Protein AF-A0A1W9VNE9-F1 (afdb_monomer_lite)

Sequence (168 aa):
MKTNIFNFFIYNGLPNNAELKERSQTIVLNSISFISVILLVTFSTIDIFEEKYILSIFTGFTAITITASIIIVGLTKKLIIGKAFVSYIAFVLFSALVYIADESKSTYFWIYMFPLVSIFFLGLIHGAILTLLFGIIITIIIYLLPPYNGIPVLKSIRTNSCRLNSKT

Radius of gyration: 19.74 Å; chains: 1; bounding box: 36×32×79 Å

Foldseek 3Di:
DPDDVVNCQQCALADPPDDPVRSVLSNVLSVVLVVLLVVLCVVLVVCVVVVVNVLSVLSVVLSVQSVVLSVVSNVPSDLQSSLVSNLVSLLVNLLVCLLQPQDPVSNVVSLVVSLVSLCSSNNDPRSVVSNVVSVVSSCCSVPPDQRPVRHCPVVVVVVVVVVVVVVD

Structure (mmCIF, N/CA/C/O backbone):
data_AF-A0A1W9VNE9-F1
#
_entry.id   AF-A0A1W9VNE9-F1
#
loop_
_atom_site.group_PDB
_atom_site.id
_atom_site.type_symbol
_atom_site.label_atom_id
_atom_site.label_alt_id
_atom_site.label_comp_id
_atom_site.label_asym_id
_atom_site.label_entity_id
_atom_site.label_seq_id
_atom_site.pdbx_PDB_ins_code
_atom_site.Cartn_x
_atom_site.Cartn_y
_atom_site.Cartn_z
_atom_site.occupancy
_atom_site.B_iso_or_equiv
_atom_site.auth_seq_id
_atom_site.auth_comp_id
_atom_site.auth_asym_id
_atom_site.auth_atom_id
_atom_site.pdbx_PDB_model_num
ATOM 1 N N . MET A 1 1 ? -2.725 -16.724 31.543 1.00 49.84 1 MET A N 1
ATOM 2 C CA . MET A 1 1 ? -3.623 -16.704 30.366 1.00 49.84 1 MET A CA 1
ATOM 3 C C . MET A 1 1 ? -2.734 -16.581 29.130 1.00 49.84 1 MET A C 1
ATOM 5 O O . MET A 1 1 ? -2.074 -15.561 28.994 1.00 49.84 1 MET A O 1
ATOM 9 N N . LYS A 1 2 ? -2.572 -17.639 28.319 1.00 50.16 2 LYS A N 1
ATOM 10 C CA . LYS A 1 2 ? -1.733 -17.587 27.105 1.00 50.16 2 LYS A CA 1
ATOM 11 C C . LYS A 1 2 ? -2.458 -16.731 26.069 1.00 50.16 2 LYS A C 1
ATOM 13 O O . LYS A 1 2 ? -3.376 -17.207 25.407 1.00 50.16 2 LYS A O 1
ATOM 18 N N . THR A 1 3 ? -2.089 -15.462 25.960 1.00 57.16 3 THR A N 1
ATOM 19 C CA . THR A 1 3 ? -2.564 -14.614 24.870 1.00 57.16 3 THR A CA 1
ATOM 20 C C . THR A 1 3 ? -1.951 -15.157 23.585 1.00 57.16 3 THR A C 1
ATOM 22 O O . THR A 1 3 ? -0.746 -15.043 23.378 1.00 57.16 3 THR A O 1
ATOM 25 N N . ASN A 1 4 ? -2.758 -15.814 22.750 1.00 78.38 4 ASN A N 1
ATOM 26 C CA . ASN A 1 4 ? -2.325 -16.210 21.413 1.00 78.38 4 ASN A CA 1
ATOM 27 C C . ASN A 1 4 ? -1.813 -14.962 20.689 1.00 78.38 4 ASN A C 1
ATOM 29 O O . ASN A 1 4 ? -2.529 -13.962 20.618 1.00 78.38 4 ASN A O 1
ATOM 33 N N . ILE A 1 5 ? -0.597 -15.026 20.144 1.00 74.38 5 ILE A N 1
ATOM 34 C CA . ILE A 1 5 ? 0.040 -13.924 19.401 1.00 74.38 5 ILE A CA 1
ATOM 35 C C . ILE A 1 5 ? -0.910 -13.385 18.320 1.00 74.38 5 ILE A C 1
ATOM 37 O O . ILE A 1 5 ? -1.036 -12.181 18.135 1.00 74.38 5 ILE A O 1
ATOM 41 N N . PHE A 1 6 ? -1.680 -14.273 17.690 1.00 73.50 6 PHE A N 1
ATOM 42 C CA . PHE A 1 6 ? -2.694 -13.920 16.700 1.00 73.50 6 PHE A CA 1
ATOM 43 C C . PHE A 1 6 ? -3.795 -12.995 17.249 1.00 73.50 6 PHE A C 1
ATOM 45 O O . PHE A 1 6 ? -4.161 -12.010 16.613 1.00 73.50 6 PHE A O 1
ATOM 52 N N . ASN A 1 7 ? -4.277 -13.255 18.469 1.00 75.94 7 ASN A N 1
ATOM 53 C CA . ASN A 1 7 ? -5.263 -12.394 19.126 1.00 75.94 7 ASN A CA 1
ATOM 54 C C . ASN A 1 7 ? -4.653 -11.040 19.491 1.00 75.94 7 ASN A C 1
ATOM 56 O O . ASN A 1 7 ? -5.328 -10.020 19.381 1.00 75.94 7 ASN A O 1
ATOM 60 N N . PHE A 1 8 ? -3.380 -11.019 19.889 1.00 77.19 8 PHE A N 1
ATOM 61 C CA . PHE A 1 8 ? -2.685 -9.764 20.149 1.00 77.19 8 PHE A CA 1
ATOM 62 C C . PHE A 1 8 ? -2.634 -8.888 18.892 1.00 77.19 8 PHE A C 1
ATOM 64 O O . PHE A 1 8 ? -2.975 -7.716 18.978 1.00 77.19 8 PHE A O 1
ATOM 71 N N . PHE A 1 9 ? -2.311 -9.457 17.726 1.00 77.19 9 PHE A N 1
ATOM 72 C CA . PHE A 1 9 ? -2.290 -8.709 16.464 1.00 77.19 9 PHE A CA 1
ATOM 73 C C . PHE A 1 9 ? -3.679 -8.251 16.006 1.00 77.19 9 PHE A C 1
ATOM 75 O O . PHE A 1 9 ? -3.837 -7.096 15.618 1.00 77.19 9 PHE A O 1
ATOM 82 N N . ILE A 1 10 ? -4.695 -9.116 16.076 1.00 80.25 10 ILE A N 1
ATOM 83 C CA . ILE A 1 10 ? -6.049 -8.784 15.605 1.00 80.25 10 ILE A CA 1
ATOM 84 C C . ILE A 1 10 ? -6.681 -7.670 16.440 1.00 80.25 10 ILE A C 1
ATOM 86 O O . ILE A 1 10 ? -7.250 -6.727 15.888 1.00 80.25 10 ILE A O 1
ATOM 90 N N . TYR A 1 11 ? -6.577 -7.761 17.765 1.00 81.56 11 TYR A N 1
ATOM 91 C CA . TYR A 1 11 ? -7.205 -6.809 18.681 1.00 81.56 11 TYR A CA 1
ATOM 92 C C . TYR A 1 11 ? -6.271 -5.655 19.074 1.00 81.56 11 TYR A C 1
ATOM 94 O O . TYR A 1 11 ? -6.596 -4.885 19.979 1.00 81.56 11 TYR A O 1
ATOM 102 N N . ASN A 1 12 ? -5.121 -5.512 18.408 1.00 80.69 12 ASN A N 1
ATOM 103 C CA . ASN A 1 12 ? -4.179 -4.447 18.719 1.00 80.69 12 ASN A CA 1
ATOM 104 C C . ASN A 1 12 ? -4.798 -3.067 18.452 1.00 80.69 12 ASN A C 1
ATOM 106 O O . ASN A 1 12 ? -5.426 -2.849 17.415 1.00 80.69 12 ASN A O 1
ATOM 110 N N . GLY A 1 13 ? -4.606 -2.129 19.379 1.00 77.12 13 GLY A N 1
ATOM 111 C CA . GLY A 1 13 ? -5.114 -0.760 19.257 1.00 77.12 13 GLY A CA 1
ATOM 112 C C . GLY A 1 13 ? -6.612 -0.589 19.539 1.00 77.12 13 GLY A C 1
ATOM 113 O O . GLY A 1 13 ? -7.117 0.522 19.381 1.00 77.12 13 GLY A O 1
ATOM 114 N N . LEU A 1 14 ? -7.326 -1.634 19.983 1.00 83.31 14 LEU A N 1
ATOM 115 C CA . LEU A 1 14 ? -8.722 -1.503 20.411 1.00 83.31 14 LEU A CA 1
ATOM 116 C C . LEU A 1 14 ? -8.818 -0.747 21.754 1.00 83.31 14 LEU A C 1
ATOM 118 O O . LEU A 1 14 ? -8.166 -1.146 22.727 1.00 83.31 14 LEU A O 1
ATOM 122 N N . PRO A 1 15 ? -9.636 0.315 21.865 1.00 76.31 15 PRO A N 1
ATOM 123 C CA . PRO A 1 15 ? -9.961 0.896 23.162 1.00 76.31 15 PRO A CA 1
ATOM 124 C C . PRO A 1 15 ? -10.885 -0.036 23.967 1.00 76.31 15 PRO A C 1
ATOM 126 O O . PRO A 1 15 ? -11.684 -0.781 23.404 1.00 76.31 15 PRO A O 1
ATOM 129 N N . ASN A 1 16 ? -10.799 0.014 25.302 1.00 74.88 16 ASN A N 1
ATOM 130 C CA . ASN A 1 16 ? -11.565 -0.882 26.187 1.00 74.88 16 ASN A CA 1
ATOM 131 C C . ASN A 1 16 ? -13.090 -0.693 26.067 1.00 74.88 16 ASN A C 1
ATOM 133 O O . ASN A 1 16 ? -13.841 -1.615 26.368 1.00 74.88 16 ASN A O 1
ATOM 137 N N . ASN A 1 17 ? -13.529 0.474 25.584 1.00 80.00 17 ASN A N 1
ATOM 138 C CA . ASN A 1 17 ? -14.935 0.856 25.450 1.00 80.00 17 ASN A CA 1
ATOM 139 C C . ASN A 1 17 ? -15.340 1.029 23.972 1.00 80.00 17 ASN A C 1
ATOM 141 O O . ASN A 1 17 ? -16.227 1.822 23.674 1.00 80.00 17 ASN A O 1
ATOM 145 N N . ALA A 1 18 ? -14.648 0.357 23.042 1.00 78.38 18 ALA A N 1
ATOM 146 C CA . ALA A 1 18 ? -14.887 0.526 21.610 1.00 78.38 18 ALA A CA 1
ATOM 147 C C . ALA A 1 18 ? -16.300 0.079 21.210 1.00 78.38 18 ALA A C 1
ATOM 149 O O . ALA A 1 18 ? -16.743 -1.016 21.573 1.00 78.38 18 ALA A O 1
ATOM 150 N N . GLU A 1 19 ? -16.969 0.881 20.385 1.00 85.81 19 GLU A N 1
ATOM 151 C CA . GLU A 1 19 ? -18.230 0.482 19.763 1.00 85.81 19 GLU A CA 1
ATOM 152 C C . GLU A 1 19 ? -18.024 -0.706 18.804 1.00 85.81 19 GLU A C 1
ATOM 154 O O . GLU A 1 19 ? -16.945 -0.907 18.237 1.00 85.81 19 GLU A O 1
ATOM 159 N N . LEU A 1 20 ? -19.087 -1.482 18.552 1.00 84.81 20 LEU A N 1
ATOM 160 C CA . LEU A 1 20 ? -19.076 -2.624 17.619 1.00 84.81 20 LEU A CA 1
ATOM 161 C C . LEU A 1 20 ? -18.499 -2.261 16.241 1.00 84.81 20 LEU A C 1
ATOM 163 O O . LEU A 1 20 ? -17.728 -3.031 15.662 1.00 84.81 20 LEU A O 1
ATOM 167 N N . LYS A 1 21 ? -18.835 -1.068 15.738 1.00 82.50 21 LYS A N 1
ATOM 168 C CA . LYS A 1 21 ? -18.349 -0.555 14.453 1.00 82.50 21 LYS A CA 1
ATOM 169 C C . LYS A 1 21 ? -16.836 -0.338 14.461 1.00 82.50 21 LYS A C 1
ATOM 171 O O . LYS A 1 21 ? -16.155 -0.782 13.538 1.00 82.50 21 LYS A O 1
ATOM 176 N N . GLU A 1 22 ? -16.304 0.305 15.497 1.00 80.38 22 GLU A N 1
ATOM 177 C CA . GLU A 1 22 ? -14.862 0.527 15.641 1.00 80.38 22 GLU A CA 1
ATOM 178 C C . GLU A 1 22 ? -14.120 -0.797 15.784 1.00 80.38 22 GLU A C 1
ATOM 180 O O . GLU A 1 22 ? -13.101 -1.012 15.129 1.00 80.38 22 GLU A O 1
ATOM 185 N N . ARG A 1 23 ? -14.680 -1.729 16.560 1.00 84.00 23 ARG A N 1
ATOM 186 C CA . ARG A 1 23 ? -14.104 -3.060 16.748 1.00 84.00 23 ARG A CA 1
ATOM 187 C C . ARG A 1 23 ? -13.982 -3.822 15.432 1.00 84.00 23 ARG A C 1
ATOM 189 O O . ARG A 1 23 ? -12.912 -4.353 15.137 1.00 84.00 23 ARG A O 1
ATOM 196 N N . SER A 1 24 ? -15.041 -3.831 14.623 1.00 85.12 24 SER A N 1
ATOM 197 C CA . SER A 1 24 ? -15.016 -4.452 13.295 1.00 85.12 24 SER A CA 1
ATOM 198 C C . SER A 1 24 ? -13.984 -3.792 12.380 1.00 85.12 24 SER A C 1
ATOM 200 O O . SER A 1 24 ? -13.262 -4.490 11.674 1.00 85.12 24 SER A O 1
ATOM 202 N N . GLN A 1 25 ? -13.891 -2.461 12.388 1.00 83.50 25 GLN A N 1
ATOM 203 C CA . GLN A 1 25 ? -12.943 -1.740 11.538 1.00 83.50 25 GLN A CA 1
ATOM 204 C C . GLN A 1 25 ? -11.488 -2.001 11.934 1.00 83.50 25 GLN A C 1
ATOM 206 O O . GLN A 1 25 ? -10.649 -2.153 11.049 1.00 83.50 25 GLN A O 1
ATOM 211 N N . THR A 1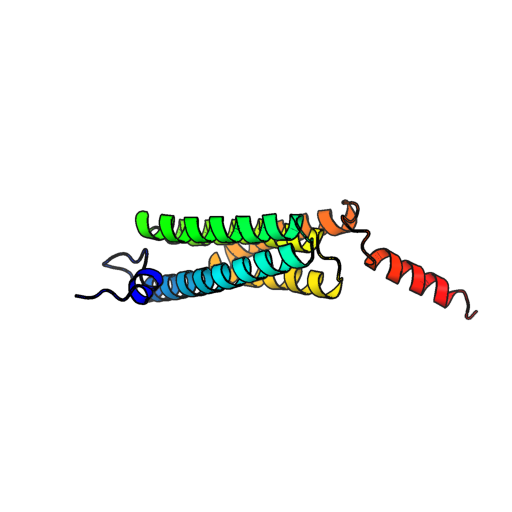 26 ? -11.186 -2.088 13.230 1.00 85.12 26 THR A N 1
ATOM 212 C CA . THR A 1 26 ? -9.837 -2.411 13.715 1.00 85.12 26 THR A CA 1
ATOM 213 C C . THR A 1 26 ? -9.421 -3.816 13.322 1.00 85.12 26 THR A C 1
ATOM 215 O O . THR A 1 26 ? -8.319 -3.998 12.814 1.00 85.12 26 THR A O 1
ATOM 218 N N . ILE A 1 27 ? -10.310 -4.799 13.503 1.00 87.25 27 ILE A N 1
ATOM 219 C CA . ILE A 1 27 ? -10.044 -6.189 13.118 1.00 87.25 27 ILE A CA 1
ATOM 220 C C . ILE A 1 27 ? -9.713 -6.253 11.627 1.00 87.25 27 ILE A C 1
ATOM 222 O O . ILE A 1 27 ? -8.681 -6.799 11.252 1.00 87.25 27 ILE A O 1
ATOM 226 N N . VAL A 1 28 ? -10.544 -5.636 10.784 1.00 86.94 28 VAL A N 1
ATOM 227 C CA . VAL A 1 28 ? -10.339 -5.657 9.332 1.00 86.94 28 VAL A CA 1
ATOM 228 C C . VAL A 1 28 ? -9.057 -4.923 8.930 1.00 86.94 28 VAL A C 1
ATOM 230 O O . VAL A 1 28 ? -8.285 -5.451 8.133 1.00 86.94 28 VAL A O 1
ATOM 233 N N . LEU A 1 29 ? -8.782 -3.751 9.512 1.00 86.06 29 LEU A N 1
ATOM 234 C CA . LEU A 1 29 ? -7.545 -3.003 9.266 1.00 86.06 29 LEU A CA 1
ATOM 235 C C . LEU A 1 29 ? -6.307 -3.826 9.640 1.00 86.06 29 LEU A C 1
ATOM 237 O O . LEU A 1 29 ? -5.386 -3.931 8.832 1.00 86.06 29 LEU A O 1
ATOM 241 N N . ASN A 1 30 ? -6.292 -4.427 10.829 1.00 88.69 30 ASN A N 1
ATOM 242 C CA . ASN A 1 30 ? -5.169 -5.230 11.306 1.00 88.69 30 ASN A CA 1
ATOM 243 C C . ASN A 1 30 ? -4.986 -6.495 10.460 1.00 88.69 30 ASN A C 1
ATOM 245 O O . ASN A 1 30 ? -3.859 -6.809 10.081 1.00 88.69 30 ASN A O 1
ATOM 249 N N . SER A 1 31 ? -6.072 -7.187 10.100 1.00 89.31 31 SER A N 1
ATOM 250 C CA . SER A 1 31 ? -6.014 -8.370 9.235 1.00 89.31 31 SER A CA 1
ATOM 251 C C . SER A 1 31 ? -5.479 -8.040 7.843 1.00 89.31 31 SER A C 1
ATOM 253 O O . SER A 1 31 ? -4.560 -8.711 7.376 1.00 89.31 31 SER A O 1
ATOM 255 N N . ILE A 1 32 ? -5.998 -6.991 7.196 1.00 89.75 32 ILE A N 1
ATOM 256 C CA . ILE A 1 32 ? -5.523 -6.579 5.869 1.00 89.75 32 ILE A CA 1
ATOM 257 C C . ILE A 1 32 ? -4.067 -6.130 5.944 1.00 89.75 32 ILE A C 1
ATOM 259 O O . ILE A 1 32 ? -3.272 -6.523 5.095 1.00 89.75 32 ILE A O 1
ATOM 263 N N . SER A 1 33 ? -3.694 -5.352 6.961 1.00 89.38 33 SER A N 1
ATOM 264 C CA . SER A 1 33 ? -2.315 -4.880 7.125 1.00 89.38 33 SER A CA 1
ATOM 265 C C . SER A 1 33 ? -1.348 -6.044 7.337 1.00 89.38 33 SER A C 1
ATOM 267 O O . SER A 1 33 ? -0.289 -6.076 6.721 1.00 89.38 33 SER A O 1
ATOM 269 N N . PHE A 1 34 ? -1.728 -7.038 8.141 1.00 90.06 34 PHE A N 1
ATOM 270 C CA . PHE A 1 34 ? -0.918 -8.232 8.375 1.00 90.06 34 PHE A CA 1
ATOM 271 C C . PHE A 1 34 ? -0.729 -9.067 7.101 1.00 90.06 34 PHE A C 1
ATOM 273 O O . PHE A 1 34 ? 0.399 -9.409 6.751 1.00 90.06 34 PHE A O 1
ATOM 280 N N . ILE A 1 35 ? -1.816 -9.331 6.366 1.00 91.69 35 ILE A N 1
ATOM 281 C CA . ILE A 1 35 ? -1.757 -10.031 5.072 1.00 91.69 35 ILE A CA 1
ATOM 282 C C . ILE A 1 35 ? -0.892 -9.243 4.082 1.00 91.69 35 ILE A C 1
ATOM 284 O O . ILE A 1 35 ? -0.064 -9.825 3.385 1.00 91.69 35 ILE A O 1
ATOM 288 N N . SER A 1 36 ? -1.038 -7.916 4.059 1.00 90.12 36 SER A N 1
ATOM 289 C CA . SER A 1 36 ? -0.272 -7.035 3.174 1.00 90.12 36 SER A CA 1
ATOM 290 C C . SER A 1 36 ? 1.219 -7.080 3.489 1.00 90.12 36 SER A C 1
ATOM 292 O O . SER A 1 36 ? 2.019 -7.167 2.567 1.00 90.12 36 SER A O 1
ATOM 294 N N . VAL A 1 37 ? 1.612 -7.071 4.768 1.00 93.25 37 VAL A N 1
ATOM 295 C CA . VAL A 1 37 ? 3.023 -7.199 5.171 1.00 93.25 37 VAL A CA 1
ATOM 296 C C . VAL A 1 37 ? 3.603 -8.529 4.699 1.00 93.25 37 VAL A C 1
ATOM 298 O O . VAL A 1 37 ? 4.679 -8.528 4.110 1.00 93.25 37 VAL A O 1
ATOM 301 N N . ILE A 1 38 ? 2.890 -9.644 4.890 1.00 94.50 38 ILE A N 1
ATOM 302 C CA . ILE A 1 38 ? 3.351 -10.958 4.417 1.00 94.50 38 ILE A CA 1
ATOM 303 C C . ILE A 1 38 ? 3.555 -10.935 2.899 1.00 94.50 38 ILE A C 1
ATOM 305 O O . ILE A 1 38 ? 4.635 -11.281 2.426 1.00 94.50 38 ILE A O 1
ATOM 309 N N . LEU A 1 39 ? 2.553 -10.468 2.146 1.00 93.62 39 LEU A N 1
ATOM 310 C CA . LEU A 1 39 ? 2.628 -10.389 0.685 1.00 93.62 39 LEU A CA 1
ATOM 311 C C . LEU A 1 39 ? 3.768 -9.484 0.209 1.00 93.62 39 LEU A C 1
ATOM 313 O O . LEU A 1 39 ? 4.513 -9.870 -0.684 1.00 93.62 39 LEU A O 1
ATOM 317 N N . LEU A 1 40 ? 3.938 -8.306 0.813 1.00 93.75 40 LEU A N 1
ATOM 318 C CA . LEU A 1 40 ? 4.989 -7.360 0.437 1.00 93.75 40 LEU A CA 1
ATOM 319 C C . LEU A 1 40 ? 6.389 -7.893 0.740 1.00 93.75 40 LEU A C 1
ATOM 321 O O . LEU A 1 40 ? 7.296 -7.678 -0.057 1.00 93.75 40 LEU A O 1
ATOM 325 N N . VAL A 1 41 ? 6.575 -8.609 1.853 1.00 95.25 41 VAL A N 1
ATOM 326 C CA . VAL A 1 41 ? 7.852 -9.272 2.162 1.00 95.25 41 VAL A CA 1
ATOM 327 C C . VAL A 1 41 ? 8.141 -10.378 1.147 1.00 95.25 41 VAL A C 1
ATOM 329 O O . VAL A 1 41 ? 9.273 -10.496 0.675 1.00 95.25 41 VAL A O 1
ATOM 332 N N . THR A 1 42 ? 7.127 -11.162 0.770 1.00 94.62 42 THR A N 1
ATOM 333 C CA . THR A 1 42 ? 7.262 -12.181 -0.277 1.00 94.62 42 THR A CA 1
ATOM 334 C C . THR A 1 42 ? 7.616 -11.551 -1.623 1.00 94.62 42 THR A C 1
ATOM 336 O O . THR A 1 42 ? 8.591 -11.979 -2.233 1.00 94.62 42 THR A O 1
ATOM 339 N N . PHE A 1 43 ? 6.900 -10.510 -2.058 1.00 91.88 43 PHE A N 1
ATOM 340 C CA . PHE A 1 43 ? 7.205 -9.802 -3.305 1.00 91.88 43 PHE A CA 1
ATOM 341 C C . PHE A 1 43 ? 8.587 -9.163 -3.278 1.00 91.88 43 PHE A C 1
ATOM 343 O O . PHE A 1 43 ? 9.356 -9.396 -4.197 1.00 91.88 43 PHE A O 1
ATOM 350 N N . SER A 1 44 ? 8.964 -8.489 -2.190 1.00 93.94 44 SER A N 1
ATOM 351 C CA . SER A 1 44 ? 10.315 -7.942 -2.042 1.00 93.94 44 SER A CA 1
ATOM 352 C C . SER A 1 44 ? 11.386 -9.024 -2.164 1.00 93.94 44 SER A C 1
ATOM 354 O O . SER A 1 44 ? 12.442 -8.773 -2.728 1.00 93.94 44 SER A O 1
ATOM 356 N N . THR A 1 45 ? 11.141 -10.218 -1.626 1.00 95.06 45 THR A N 1
ATOM 357 C CA . THR A 1 45 ? 12.093 -11.331 -1.713 1.00 95.06 45 THR A CA 1
ATOM 358 C C . THR A 1 45 ? 12.191 -11.856 -3.145 1.00 95.06 45 THR A C 1
ATOM 360 O O . THR A 1 45 ? 13.294 -12.062 -3.640 1.00 95.06 45 THR A O 1
ATOM 363 N N . ILE A 1 46 ? 11.055 -12.031 -3.828 1.00 93.50 46 ILE A N 1
ATOM 364 C CA . ILE A 1 46 ? 11.006 -12.433 -5.243 1.00 93.50 46 ILE A CA 1
ATOM 365 C C . ILE A 1 46 ? 11.719 -11.395 -6.121 1.00 93.50 46 ILE A C 1
ATOM 367 O O . ILE A 1 46 ? 12.560 -11.764 -6.933 1.00 93.50 46 ILE A O 1
ATOM 371 N N . ASP A 1 47 ? 11.462 -10.105 -5.900 1.00 90.44 47 ASP A N 1
ATOM 372 C CA . ASP A 1 47 ? 12.069 -9.000 -6.647 1.00 90.44 47 ASP A CA 1
ATOM 373 C C . ASP A 1 47 ? 13.602 -8.982 -6.516 1.00 90.44 47 ASP A C 1
ATOM 375 O O . ASP A 1 47 ? 14.291 -8.635 -7.474 1.00 90.44 47 ASP A O 1
ATOM 379 N N . ILE A 1 48 ? 14.153 -9.381 -5.361 1.00 93.44 48 ILE A N 1
ATOM 380 C CA . ILE A 1 48 ? 15.607 -9.538 -5.176 1.00 93.44 48 ILE A CA 1
ATOM 381 C C . ILE A 1 48 ? 16.148 -10.656 -6.073 1.00 93.44 48 ILE A C 1
ATOM 383 O O . ILE A 1 48 ? 17.186 -10.473 -6.705 1.00 93.44 48 ILE A O 1
ATOM 387 N N . PHE A 1 49 ? 15.453 -11.795 -6.149 1.00 95.06 49 PHE A N 1
ATOM 388 C CA . PHE A 1 49 ? 15.861 -12.917 -7.002 1.00 95.06 49 PHE A CA 1
ATOM 389 C C . PHE A 1 49 ? 15.718 -12.619 -8.499 1.00 95.06 49 PHE A C 1
ATOM 391 O O . PHE A 1 49 ? 16.459 -13.181 -9.299 1.00 95.06 49 PHE A O 1
ATOM 398 N N . GLU A 1 50 ? 14.802 -11.728 -8.875 1.00 91.12 50 GLU A N 1
ATOM 399 C CA . GLU A 1 50 ? 14.633 -11.245 -10.252 1.00 91.12 50 GLU A CA 1
ATOM 400 C C . GLU A 1 50 ? 15.515 -10.025 -10.583 1.00 91.12 50 GLU A C 1
ATOM 402 O O . GLU A 1 50 ? 15.332 -9.403 -11.628 1.00 91.12 50 GLU A O 1
ATOM 407 N N . GLU A 1 51 ? 16.447 -9.652 -9.697 1.00 90.44 51 GLU A N 1
ATOM 408 C CA . GLU A 1 51 ? 17.348 -8.495 -9.844 1.00 90.44 51 GLU A CA 1
ATOM 409 C C . GLU A 1 51 ? 16.621 -7.136 -9.985 1.00 90.44 51 GLU A C 1
ATOM 411 O O . GLU A 1 51 ? 17.197 -6.121 -10.388 1.00 90.44 51 GLU A O 1
ATOM 416 N N . LYS A 1 52 ? 15.348 -7.062 -9.579 1.00 86.94 52 LYS A N 1
ATOM 417 C CA . LYS A 1 52 ? 14.515 -5.848 -9.565 1.00 86.94 52 LYS A CA 1
ATOM 418 C C . LYS A 1 52 ? 14.713 -5.065 -8.266 1.00 86.94 52 LYS A C 1
ATOM 420 O O . LYS A 1 52 ? 13.764 -4.764 -7.539 1.00 86.94 52 LYS A O 1
ATOM 425 N N . TYR A 1 53 ? 15.957 -4.688 -7.974 1.00 89.00 53 TYR A N 1
ATOM 426 C CA . TYR A 1 53 ? 16.348 -4.117 -6.676 1.00 89.00 53 TYR A CA 1
ATOM 427 C C . TYR A 1 53 ? 15.553 -2.871 -6.268 1.00 89.00 53 TYR A C 1
ATOM 429 O O . TYR A 1 53 ? 15.189 -2.724 -5.105 1.00 89.00 53 TYR A O 1
ATOM 437 N N . ILE A 1 54 ? 15.236 -1.981 -7.213 1.00 88.31 54 ILE A N 1
ATOM 438 C CA . ILE A 1 54 ? 14.459 -0.771 -6.907 1.00 88.31 54 ILE A CA 1
ATOM 439 C C . ILE A 1 54 ? 13.048 -1.130 -6.446 1.00 88.31 54 ILE A C 1
ATOM 441 O O . ILE A 1 54 ? 12.573 -0.588 -5.449 1.00 88.31 54 ILE A O 1
ATOM 445 N N . LEU A 1 55 ? 12.397 -2.066 -7.140 1.00 88.25 55 LEU A N 1
ATOM 446 C CA . LEU A 1 55 ? 11.062 -2.527 -6.777 1.00 88.25 55 LEU A CA 1
ATOM 447 C C . LEU A 1 55 ? 11.082 -3.183 -5.393 1.00 88.25 55 LEU A C 1
ATOM 449 O O . LEU A 1 55 ? 10.259 -2.826 -4.552 1.00 88.25 55 LEU A O 1
ATOM 453 N N . SER A 1 56 ? 12.093 -4.019 -5.124 1.00 91.12 56 SER A N 1
ATOM 454 C CA . SER A 1 56 ? 12.307 -4.615 -3.803 1.00 91.12 56 SER A CA 1
ATOM 455 C C . SER A 1 56 ? 12.468 -3.566 -2.701 1.00 91.12 56 SER A C 1
ATOM 457 O O . SER A 1 56 ? 11.927 -3.743 -1.611 1.00 91.12 56 SER A O 1
ATOM 459 N N . ILE A 1 57 ? 13.203 -2.478 -2.946 1.00 91.06 57 ILE A N 1
ATOM 460 C CA . ILE A 1 57 ? 13.379 -1.421 -1.942 1.00 91.06 57 ILE A CA 1
ATOM 461 C C . ILE A 1 57 ? 12.029 -0.774 -1.624 1.00 91.06 57 ILE A C 1
ATOM 463 O O . ILE A 1 57 ? 11.708 -0.590 -0.450 1.00 91.06 57 ILE A O 1
ATOM 467 N N . PHE A 1 58 ? 11.211 -0.468 -2.636 1.00 90.94 58 PHE A N 1
ATOM 468 C CA . PHE A 1 58 ? 9.886 0.119 -2.417 1.00 90.94 58 PHE A CA 1
ATOM 469 C C . PHE A 1 58 ? 8.931 -0.839 -1.697 1.00 90.94 58 PHE A C 1
ATOM 471 O O . PHE A 1 58 ? 8.258 -0.426 -0.745 1.00 90.94 58 PHE A O 1
ATOM 478 N N . THR A 1 59 ? 8.867 -2.106 -2.109 1.00 92.31 59 THR A N 1
ATOM 479 C CA . THR A 1 59 ? 7.987 -3.106 -1.486 1.00 92.31 59 THR A CA 1
ATOM 480 C C . THR A 1 59 ? 8.430 -3.417 -0.056 1.00 92.31 59 THR A C 1
ATOM 482 O O . THR A 1 59 ? 7.605 -3.370 0.863 1.00 92.31 59 THR A O 1
ATOM 485 N N . GLY A 1 60 ? 9.731 -3.614 0.169 1.00 92.94 60 GLY A N 1
ATOM 486 C CA . GLY A 1 60 ? 10.319 -3.846 1.487 1.00 92.94 60 GLY A CA 1
ATOM 487 C C . GLY A 1 60 ? 10.155 -2.655 2.436 1.00 92.94 60 GLY A C 1
ATOM 488 O O . GLY A 1 60 ? 9.687 -2.820 3.566 1.00 92.94 60 GLY A O 1
ATOM 489 N N . PHE A 1 61 ? 10.448 -1.434 1.976 1.00 93.38 61 PHE A N 1
ATOM 490 C CA . PHE A 1 61 ? 10.233 -0.218 2.768 1.00 93.38 61 PHE A CA 1
ATOM 491 C C . PHE A 1 61 ? 8.757 -0.046 3.147 1.00 93.38 61 PHE A C 1
ATOM 493 O O . PHE A 1 61 ? 8.432 0.281 4.293 1.00 93.38 61 PHE A O 1
ATOM 500 N N . THR A 1 62 ? 7.844 -0.332 2.217 1.00 93.31 62 THR A N 1
ATOM 501 C CA . THR A 1 62 ? 6.403 -0.280 2.485 1.00 93.31 62 THR A CA 1
ATOM 502 C C . THR A 1 62 ? 5.994 -1.311 3.538 1.00 93.31 62 THR A C 1
ATOM 504 O O . THR A 1 62 ? 5.260 -0.965 4.465 1.00 93.31 62 THR A O 1
ATOM 507 N N . ALA A 1 63 ? 6.517 -2.540 3.478 1.00 94.19 63 ALA A N 1
ATOM 508 C CA . ALA A 1 63 ? 6.257 -3.566 4.490 1.00 94.19 63 ALA A CA 1
ATOM 509 C C . ALA A 1 63 ? 6.717 -3.132 5.894 1.00 94.19 63 ALA A C 1
ATOM 511 O O . ALA A 1 63 ? 5.966 -3.265 6.867 1.00 94.19 63 ALA A O 1
ATOM 512 N N . ILE A 1 64 ? 7.920 -2.556 6.001 1.00 93.31 64 ILE A N 1
ATOM 513 C CA . ILE A 1 64 ? 8.454 -2.015 7.262 1.00 93.31 64 ILE A CA 1
ATOM 514 C C . ILE A 1 64 ? 7.546 -0.901 7.785 1.00 93.31 64 ILE A C 1
ATOM 516 O O . ILE A 1 64 ? 7.182 -0.886 8.962 1.00 93.31 64 ILE A O 1
ATOM 520 N N . THR A 1 65 ? 7.128 0.007 6.907 1.00 92.31 65 THR A N 1
ATOM 521 C CA . THR A 1 65 ? 6.324 1.169 7.294 1.00 92.31 65 THR A CA 1
ATOM 522 C C . THR A 1 65 ? 4.911 0.762 7.730 1.00 92.31 65 THR A C 1
ATOM 524 O O . THR A 1 65 ? 4.414 1.250 8.747 1.00 92.31 65 THR A O 1
ATOM 527 N N . ILE A 1 66 ? 4.277 -0.198 7.046 1.00 91.50 66 ILE A N 1
ATOM 528 C CA . ILE A 1 66 ? 2.995 -0.775 7.486 1.00 91.50 66 ILE A CA 1
ATOM 529 C C . ILE A 1 66 ? 3.165 -1.478 8.837 1.00 91.50 66 ILE A C 1
ATOM 531 O O . ILE A 1 66 ? 2.340 -1.282 9.729 1.00 91.50 66 ILE A O 1
ATOM 535 N N . THR A 1 67 ? 4.251 -2.224 9.041 1.00 91.69 67 THR A N 1
ATOM 536 C CA . THR A 1 67 ? 4.536 -2.870 10.334 1.00 91.69 67 THR A CA 1
ATOM 537 C C . THR A 1 67 ? 4.669 -1.838 11.456 1.00 91.69 67 THR A C 1
ATOM 539 O O . THR A 1 67 ? 4.030 -1.971 12.502 1.00 91.69 67 THR A O 1
ATOM 542 N N . ALA A 1 68 ? 5.420 -0.758 11.223 1.00 90.25 68 ALA A N 1
ATOM 543 C CA . ALA A 1 68 ? 5.532 0.357 12.159 1.00 90.25 68 ALA A CA 1
ATOM 544 C C . ALA A 1 68 ? 4.165 1.003 12.445 1.00 90.25 68 ALA A C 1
ATOM 546 O O . ALA A 1 68 ? 3.867 1.329 13.595 1.00 90.25 68 ALA A O 1
ATOM 547 N N . SER A 1 69 ? 3.296 1.120 11.436 1.00 89.12 69 SER A N 1
ATOM 548 C CA . SER A 1 69 ? 1.941 1.654 11.606 1.00 89.12 69 SER A CA 1
ATOM 549 C C . SER A 1 69 ? 1.091 0.822 12.567 1.00 89.12 69 SER A C 1
ATOM 551 O O . SER A 1 69 ? 0.441 1.386 13.446 1.00 89.12 69 SER A O 1
ATOM 553 N N . ILE A 1 70 ? 1.154 -0.512 12.467 1.00 88.69 70 ILE A N 1
ATOM 554 C CA . ILE A 1 70 ? 0.423 -1.427 13.354 1.00 88.69 70 ILE A CA 1
ATOM 555 C C . ILE A 1 70 ? 0.899 -1.232 14.799 1.00 88.69 70 ILE A C 1
ATOM 557 O O . ILE A 1 70 ? 0.085 -1.166 15.722 1.00 88.69 70 ILE A O 1
ATOM 561 N N . ILE A 1 71 ? 2.213 -1.087 14.998 1.00 88.31 71 ILE A N 1
ATOM 562 C CA . ILE A 1 71 ? 2.807 -0.847 16.320 1.00 88.31 71 ILE A CA 1
ATOM 563 C C . ILE A 1 71 ? 2.332 0.501 16.884 1.00 88.31 71 ILE A C 1
ATOM 565 O O . ILE A 1 71 ? 1.852 0.557 18.017 1.00 88.31 71 ILE A O 1
ATOM 569 N N . ILE A 1 72 ? 2.397 1.577 16.094 1.00 87.00 72 ILE A N 1
ATOM 570 C CA . ILE A 1 72 ? 1.977 2.924 16.515 1.00 87.00 72 ILE A CA 1
ATOM 571 C C . ILE A 1 72 ? 0.483 2.959 16.854 1.00 87.00 72 ILE A C 1
ATOM 573 O O . ILE A 1 72 ? 0.095 3.566 17.855 1.00 87.00 72 ILE A O 1
ATOM 577 N N . VAL A 1 73 ? -0.369 2.305 16.063 1.00 87.44 73 VAL A N 1
ATOM 578 C CA . VAL A 1 73 ? -1.809 2.194 16.352 1.00 87.44 73 VAL A CA 1
ATOM 579 C C . VAL A 1 73 ? -2.041 1.421 17.645 1.00 87.44 73 VAL A C 1
ATOM 581 O O . VAL A 1 73 ? -2.858 1.844 18.463 1.00 87.44 73 VAL A O 1
ATOM 584 N N . GLY A 1 74 ? -1.283 0.346 17.871 1.00 84.81 74 GLY A N 1
ATOM 585 C CA . GLY A 1 74 ? -1.309 -0.409 19.122 1.00 84.81 74 GLY A CA 1
ATOM 586 C C . GLY A 1 74 ? -0.990 0.442 20.351 1.00 84.81 74 GLY A C 1
ATOM 587 O O . GLY A 1 74 ? -1.688 0.358 21.361 1.00 84.81 74 GLY A O 1
ATOM 588 N N . LEU A 1 75 ? 0.020 1.309 20.241 1.00 85.81 75 LEU A N 1
ATOM 589 C CA . LEU A 1 75 ? 0.457 2.193 21.325 1.00 85.81 75 LEU A CA 1
ATOM 590 C C . LEU A 1 75 ? -0.493 3.376 21.549 1.00 85.81 75 LEU A C 1
ATOM 592 O O . LEU A 1 75 ? -0.843 3.693 22.684 1.00 85.81 75 LEU A O 1
ATOM 596 N N . THR A 1 76 ? -0.916 4.042 20.475 1.00 86.75 76 THR A N 1
ATOM 597 C CA . THR A 1 76 ? -1.706 5.282 20.557 1.00 86.75 76 THR A CA 1
ATOM 598 C C . THR A 1 76 ? -3.202 5.038 20.713 1.00 86.75 76 THR A C 1
ATOM 600 O O . THR A 1 76 ? -3.915 5.944 21.145 1.00 86.75 76 THR A O 1
ATOM 603 N N . LYS A 1 77 ? -3.693 3.849 20.334 1.00 84.56 77 LYS A N 1
ATOM 604 C CA . LYS A 1 77 ? -5.122 3.495 20.249 1.00 84.56 77 LYS A CA 1
ATOM 605 C C . LYS A 1 77 ? -5.945 4.446 19.367 1.00 84.56 77 LYS A C 1
ATOM 607 O O . LYS A 1 77 ? -7.166 4.515 19.479 1.00 84.56 77 LYS A O 1
ATOM 612 N N . LYS A 1 78 ? -5.285 5.197 18.477 1.00 85.62 78 LYS A N 1
ATOM 613 C CA . LYS A 1 78 ? -5.914 6.160 17.562 1.00 85.62 78 LYS A CA 1
ATOM 614 C C . LYS A 1 78 ? -6.001 5.568 16.158 1.00 85.62 78 LYS A C 1
ATOM 616 O O . LYS A 1 78 ? -5.117 5.767 15.327 1.00 85.62 78 LYS A O 1
ATOM 621 N N . LEU A 1 79 ? -7.106 4.882 15.872 1.00 84.19 79 LEU A N 1
ATOM 622 C CA . LEU A 1 79 ? -7.341 4.208 14.585 1.00 84.19 79 LEU A CA 1
ATOM 623 C C . LEU A 1 79 ? -7.300 5.151 13.379 1.00 84.19 79 LEU A C 1
ATOM 625 O O . LEU A 1 79 ? -6.876 4.751 12.298 1.00 84.19 79 LEU A O 1
ATOM 629 N N . ILE A 1 80 ? -7.723 6.404 13.561 1.00 86.56 80 ILE A N 1
ATOM 630 C CA . ILE A 1 80 ? -7.718 7.426 12.505 1.00 86.56 80 ILE A CA 1
ATOM 631 C C . ILE A 1 80 ? -6.297 7.642 11.971 1.00 86.56 80 ILE A C 1
ATOM 633 O O . ILE A 1 80 ? -6.105 7.721 10.761 1.00 86.56 80 ILE A O 1
ATOM 637 N N . ILE A 1 81 ? -5.301 7.665 12.864 1.00 86.31 81 ILE A N 1
ATOM 638 C CA . ILE A 1 81 ? -3.892 7.836 12.490 1.00 86.31 81 ILE A CA 1
ATOM 639 C C . ILE A 1 81 ? -3.426 6.633 11.668 1.00 86.31 81 ILE A C 1
ATOM 641 O O . ILE A 1 81 ? -2.828 6.816 10.614 1.00 86.31 81 ILE A O 1
ATOM 645 N N . GLY A 1 82 ? -3.768 5.416 12.100 1.00 86.56 82 GLY A N 1
ATOM 646 C CA . GLY A 1 82 ? -3.440 4.187 11.375 1.00 86.56 82 GLY A CA 1
ATOM 647 C C . GLY A 1 82 ? -4.004 4.154 9.962 1.00 86.56 82 GLY A C 1
ATOM 648 O O . GLY A 1 82 ? -3.268 3.938 9.003 1.00 86.56 82 GLY A O 1
ATOM 649 N N . LYS A 1 83 ? -5.305 4.431 9.826 1.00 88.56 83 LYS A N 1
ATOM 650 C CA . LYS A 1 83 ? -5.994 4.465 8.528 1.00 88.56 83 LYS A CA 1
ATOM 651 C C . LYS A 1 83 ? -5.377 5.490 7.583 1.00 88.56 83 LYS A C 1
ATOM 653 O O . LYS A 1 83 ? -5.126 5.171 6.421 1.00 88.56 83 LYS A O 1
ATOM 658 N N . ALA A 1 84 ? -5.117 6.700 8.081 1.00 90.00 84 ALA A N 1
ATOM 659 C CA . ALA A 1 84 ? -4.484 7.751 7.297 1.00 90.00 84 ALA A CA 1
ATOM 660 C C . ALA A 1 84 ? -3.087 7.333 6.840 1.00 90.00 84 A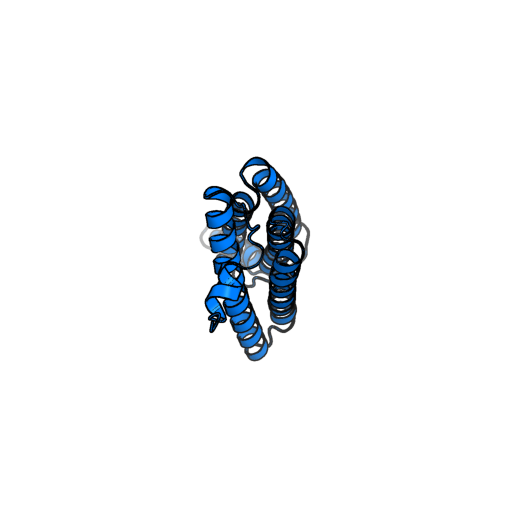LA A C 1
ATOM 662 O O . ALA A 1 84 ? -2.782 7.381 5.652 1.00 90.00 84 ALA A O 1
ATOM 663 N N . PHE A 1 85 ? -2.270 6.848 7.768 1.00 89.38 85 PHE A N 1
ATOM 664 C CA . PHE A 1 85 ? -0.893 6.465 7.498 1.00 89.38 85 PHE A CA 1
ATOM 665 C C . PHE A 1 85 ? -0.790 5.324 6.474 1.00 89.38 85 PHE A C 1
ATOM 667 O O . PHE A 1 85 ? -0.078 5.465 5.482 1.00 89.38 85 PHE A O 1
ATOM 674 N N . VAL A 1 86 ? -1.569 4.247 6.640 1.00 89.19 86 VAL A N 1
ATOM 675 C CA . VAL A 1 86 ? -1.627 3.135 5.671 1.00 89.19 86 VAL A CA 1
ATOM 676 C C . VAL A 1 86 ? -2.072 3.625 4.291 1.00 89.19 86 VAL A C 1
ATOM 678 O O . VAL A 1 86 ? -1.489 3.229 3.285 1.00 89.19 86 VAL A O 1
ATOM 681 N N . SER A 1 87 ? -3.050 4.531 4.229 1.00 91.88 87 SER A N 1
ATOM 682 C CA . SER A 1 87 ? -3.547 5.070 2.957 1.00 91.88 87 SER A CA 1
ATOM 683 C C . SER A 1 87 ? -2.511 5.938 2.236 1.00 91.88 87 SER A C 1
ATOM 685 O O . SER A 1 87 ? -2.373 5.831 1.020 1.00 91.88 87 SER A O 1
ATOM 687 N N . TYR A 1 88 ? -1.749 6.763 2.962 1.00 92.44 88 TYR A N 1
ATOM 688 C CA . TYR A 1 88 ? -0.668 7.565 2.376 1.00 92.44 88 TYR A CA 1
ATOM 689 C C . TYR A 1 88 ? 0.510 6.708 1.908 1.00 92.44 88 TYR A C 1
ATOM 691 O O . TYR A 1 88 ? 1.093 6.976 0.861 1.00 92.44 88 TYR A O 1
ATOM 699 N N . ILE A 1 89 ? 0.846 5.647 2.638 1.00 91.88 89 ILE A N 1
ATOM 700 C CA . ILE A 1 89 ? 1.885 4.707 2.200 1.00 91.88 89 ILE A CA 1
ATOM 701 C C . ILE A 1 89 ? 1.432 3.959 0.952 1.00 91.88 89 ILE A C 1
ATOM 703 O O . ILE A 1 89 ? 2.195 3.855 -0.005 1.00 91.88 89 ILE A O 1
ATOM 707 N N . ALA A 1 90 ? 0.180 3.492 0.930 1.00 91.38 90 ALA A N 1
ATOM 708 C CA . ALA A 1 90 ? -0.406 2.892 -0.260 1.00 91.38 90 ALA A CA 1
ATOM 709 C C . ALA A 1 90 ? -0.368 3.878 -1.437 1.00 91.38 90 ALA A C 1
ATOM 711 O O . ALA A 1 90 ? 0.035 3.506 -2.528 1.00 91.38 90 ALA A O 1
ATOM 712 N N . PHE A 1 91 ? -0.683 5.155 -1.225 1.00 93.94 91 PHE A N 1
ATOM 713 C CA . PHE A 1 91 ? -0.595 6.167 -2.279 1.00 93.94 91 PHE A CA 1
ATOM 714 C C . PHE A 1 91 ? 0.802 6.235 -2.913 1.00 93.94 91 PHE A C 1
ATOM 716 O O . PHE A 1 91 ? 0.929 6.202 -4.140 1.00 93.94 91 PHE A O 1
ATOM 723 N N . VAL A 1 92 ? 1.851 6.278 -2.088 1.00 92.56 92 VAL A N 1
ATOM 724 C CA . VAL A 1 92 ? 3.241 6.317 -2.567 1.00 92.56 92 VAL A CA 1
ATOM 725 C C . VAL A 1 92 ? 3.613 5.015 -3.274 1.00 92.56 92 VAL A C 1
ATOM 727 O O . VAL A 1 92 ? 4.131 5.061 -4.389 1.00 92.56 92 VAL A O 1
ATOM 730 N N . LEU A 1 93 ? 3.306 3.861 -2.671 1.00 92.62 93 LEU A N 1
ATOM 731 C CA . LEU A 1 93 ? 3.623 2.555 -3.247 1.00 92.62 93 LEU A CA 1
ATOM 732 C C . LEU A 1 93 ? 2.939 2.364 -4.602 1.00 92.62 93 LEU A C 1
ATOM 734 O O . LEU A 1 93 ? 3.602 2.022 -5.571 1.00 92.62 93 LEU A O 1
ATOM 738 N N . PHE A 1 94 ? 1.633 2.608 -4.699 1.00 92.62 94 PHE A N 1
ATOM 739 C CA . PHE A 1 94 ? 0.889 2.423 -5.945 1.00 92.62 94 PHE A CA 1
ATOM 740 C C . PHE A 1 94 ? 1.365 3.387 -7.038 1.00 92.62 94 PHE A C 1
ATOM 742 O O . PHE A 1 94 ? 1.432 2.999 -8.202 1.00 92.62 94 PHE A O 1
ATOM 749 N N . SER A 1 95 ? 1.762 4.611 -6.671 1.00 92.00 95 SER A N 1
ATOM 750 C CA . SER A 1 95 ? 2.362 5.560 -7.619 1.00 92.00 95 SER A CA 1
ATOM 751 C C . SER A 1 95 ? 3.708 5.045 -8.138 1.00 92.00 95 SER A C 1
ATOM 753 O O . SER A 1 95 ? 3.956 5.066 -9.343 1.00 92.00 95 SER A O 1
ATOM 755 N N . ALA A 1 96 ? 4.556 4.523 -7.246 1.00 89.50 96 ALA A N 1
ATOM 756 C CA . ALA A 1 96 ? 5.838 3.925 -7.613 1.00 89.50 96 ALA A CA 1
ATOM 757 C C . ALA A 1 96 ? 5.657 2.670 -8.485 1.00 89.50 96 ALA A C 1
ATOM 759 O O . ALA A 1 96 ? 6.350 2.519 -9.488 1.00 89.50 96 ALA A O 1
ATOM 760 N N . LEU A 1 97 ? 4.685 1.812 -8.157 1.00 89.12 97 LEU A N 1
ATOM 761 C CA . LEU A 1 97 ? 4.346 0.628 -8.949 1.00 89.12 97 LEU A CA 1
ATOM 762 C C . LEU A 1 97 ? 3.909 1.007 -10.361 1.00 89.12 97 LEU A C 1
ATOM 764 O O . LEU A 1 97 ? 4.348 0.374 -11.312 1.00 89.12 97 LEU A O 1
ATOM 768 N N . VAL A 1 98 ? 3.103 2.057 -10.525 1.00 89.88 98 VAL A N 1
ATOM 769 C CA . VAL A 1 98 ? 2.695 2.526 -11.858 1.00 89.88 98 VAL A CA 1
ATOM 770 C C . VAL A 1 98 ? 3.878 3.064 -12.660 1.00 89.88 98 VAL A C 1
ATOM 772 O O . VAL A 1 98 ? 3.946 2.821 -13.862 1.00 89.88 98 VAL A O 1
ATOM 775 N N . TYR A 1 99 ? 4.821 3.747 -12.011 1.00 87.31 99 TYR A N 1
ATOM 776 C CA . TYR A 1 99 ? 6.016 4.265 -12.676 1.00 87.31 99 TYR A CA 1
ATOM 777 C C . TYR A 1 99 ? 7.005 3.164 -13.095 1.00 87.31 99 TYR A C 1
ATOM 779 O O . TYR A 1 99 ? 7.610 3.254 -14.162 1.00 87.31 99 TYR A O 1
ATOM 787 N N . ILE A 1 100 ? 7.169 2.128 -12.265 1.00 85.31 100 ILE A N 1
ATOM 788 C CA . ILE A 1 100 ? 8.143 1.044 -12.481 1.00 85.31 100 ILE A CA 1
ATOM 789 C C . ILE A 1 100 ? 7.553 -0.104 -13.320 1.00 85.31 100 ILE A C 1
ATOM 791 O O . ILE A 1 100 ? 8.311 -0.851 -13.936 1.00 85.31 100 ILE A O 1
ATOM 795 N N . ALA A 1 101 ? 6.225 -0.266 -13.353 1.00 76.06 101 ALA A N 1
ATOM 796 C CA . ALA A 1 101 ? 5.563 -1.383 -14.023 1.00 76.06 101 ALA A CA 1
ATOM 797 C C . ALA A 1 101 ? 5.968 -1.493 -15.500 1.00 76.06 101 ALA A C 1
ATOM 799 O O . ALA A 1 101 ? 5.650 -0.641 -16.327 1.00 76.06 101 ALA A O 1
ATOM 800 N N . ASP A 1 102 ? 6.635 -2.600 -15.817 1.00 67.19 102 ASP A N 1
ATOM 801 C CA . ASP A 1 102 ? 7.119 -2.908 -17.164 1.00 67.19 102 ASP A CA 1
ATOM 802 C C . ASP A 1 102 ? 5.988 -3.447 -18.064 1.00 67.19 102 ASP A C 1
ATOM 804 O O . ASP A 1 102 ? 5.943 -3.242 -19.280 1.00 67.19 102 ASP A O 1
ATOM 808 N N . GLU A 1 103 ? 4.990 -4.082 -17.443 1.00 70.75 103 GLU A N 1
ATOM 809 C CA . GLU A 1 103 ? 3.831 -4.633 -18.131 1.00 70.75 103 GLU A CA 1
ATOM 810 C C . GLU A 1 103 ? 2.623 -3.700 -18.073 1.00 70.75 103 GLU A C 1
ATOM 812 O O . GLU A 1 103 ? 2.015 -3.500 -17.020 1.00 70.75 103 GLU A O 1
ATOM 817 N N . SER A 1 104 ? 2.187 -3.243 -19.250 1.00 67.56 104 SER A N 1
ATOM 818 C CA . SER A 1 104 ? 0.978 -2.421 -19.418 1.00 67.56 104 SER A CA 1
ATOM 819 C C . SER A 1 104 ? -0.255 -2.962 -18.677 1.00 67.56 104 SER A C 1
ATOM 821 O O . SER A 1 104 ? -1.019 -2.184 -18.114 1.00 67.56 104 SER A O 1
ATOM 823 N N . LYS A 1 105 ? -0.441 -4.290 -18.620 1.00 73.94 105 LYS A N 1
ATOM 824 C CA . LYS A 1 105 ? -1.575 -4.923 -17.924 1.00 73.94 105 LYS A CA 1
ATOM 825 C C . LYS A 1 105 ? -1.507 -4.760 -16.402 1.00 73.94 105 LYS A C 1
ATOM 827 O O . LYS A 1 105 ? -2.544 -4.551 -15.776 1.00 73.94 105 LYS A O 1
ATOM 832 N N . SER A 1 106 ? -0.308 -4.823 -15.824 1.00 80.56 106 SER A N 1
ATOM 833 C CA . SER A 1 106 ? -0.088 -4.649 -14.383 1.00 80.56 106 SER A CA 1
ATOM 834 C C . SER A 1 106 ? -0.364 -3.204 -13.961 1.00 80.56 106 SER A C 1
ATOM 836 O O . SER A 1 106 ? -1.019 -2.965 -12.950 1.00 80.56 106 SER A O 1
ATOM 838 N N . THR A 1 107 ? 0.012 -2.225 -14.788 1.00 84.25 107 THR A N 1
ATOM 839 C CA . THR A 1 107 ? -0.239 -0.802 -14.519 1.00 84.25 107 THR A CA 1
ATOM 840 C C . THR A 1 107 ? -1.724 -0.498 -14.295 1.00 84.25 107 THR A C 1
ATOM 842 O O . THR A 1 107 ? -2.075 0.156 -13.312 1.00 84.25 107 THR A O 1
ATOM 845 N N . TYR A 1 108 ? -2.612 -1.006 -15.160 1.00 86.94 108 TYR A N 1
ATOM 846 C CA . TYR A 1 108 ? -4.056 -0.790 -15.011 1.00 86.94 108 TYR A CA 1
ATOM 847 C C . TYR A 1 108 ? -4.595 -1.372 -13.706 1.00 86.94 108 TYR A C 1
ATOM 849 O O . TYR A 1 108 ? -5.418 -0.737 -13.049 1.00 86.94 108 TYR A O 1
ATOM 857 N N . PHE A 1 109 ? -4.107 -2.549 -13.304 1.00 89.12 109 PHE A N 1
ATOM 858 C CA . PHE A 1 109 ? -4.509 -3.169 -12.045 1.00 89.12 109 PHE A CA 1
ATOM 859 C C . PHE A 1 109 ? -4.242 -2.235 -10.857 1.00 89.12 109 PHE A C 1
ATOM 861 O O . PHE A 1 109 ? -5.149 -1.979 -10.064 1.00 89.12 109 PHE A O 1
ATOM 868 N N . TRP A 1 110 ? -3.049 -1.643 -10.775 1.00 89.19 110 TRP A N 1
ATOM 869 C CA . TRP A 1 110 ? -2.706 -0.718 -9.690 1.00 89.19 110 TRP A CA 1
ATOM 870 C C . TRP A 1 110 ? -3.529 0.574 -9.730 1.00 89.19 110 TRP A C 1
ATOM 872 O O . TRP A 1 110 ? -4.005 1.026 -8.686 1.00 89.19 110 TRP A O 1
ATOM 882 N N . ILE A 1 111 ? -3.769 1.128 -10.924 1.00 91.56 111 ILE A N 1
ATOM 883 C CA . ILE A 1 111 ? -4.581 2.344 -11.098 1.00 91.56 111 ILE A CA 1
ATOM 884 C C . ILE A 1 111 ? -6.006 2.148 -10.562 1.00 91.56 111 ILE A C 1
ATOM 886 O O . ILE A 1 111 ? -6.533 3.045 -9.905 1.00 91.56 111 ILE A O 1
ATOM 890 N N . TYR A 1 112 ? -6.622 0.986 -10.799 1.00 92.69 112 TYR A N 1
ATOM 891 C CA . TYR A 1 112 ? -7.986 0.706 -10.334 1.00 92.69 112 TYR A CA 1
ATOM 892 C C . TYR A 1 112 ? -8.059 0.235 -8.879 1.00 92.69 112 TYR A C 1
ATOM 894 O O . TYR A 1 112 ? -9.060 0.485 -8.204 1.00 92.69 112 TYR A O 1
ATOM 902 N N . MET A 1 113 ? -7.010 -0.410 -8.369 1.00 91.88 113 MET A N 1
ATOM 903 C CA . MET A 1 113 ? -6.985 -0.897 -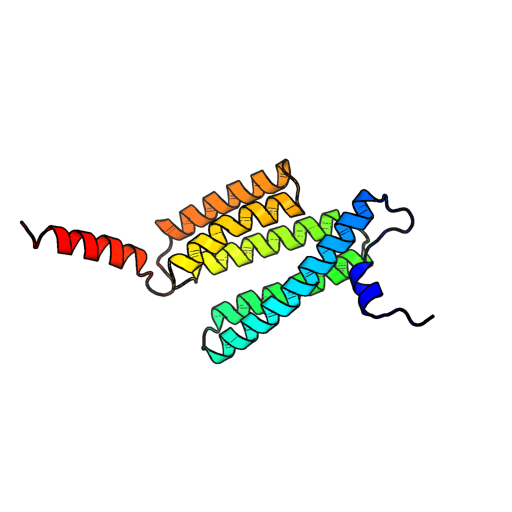6.989 1.00 91.88 113 MET A CA 1
ATOM 904 C C . MET A 1 113 ? -6.835 0.235 -5.966 1.00 91.88 113 MET A C 1
ATOM 906 O O . MET A 1 113 ? -7.472 0.184 -4.913 1.00 91.88 113 MET A O 1
ATOM 910 N N . PHE A 1 114 ? -6.054 1.281 -6.257 1.00 93.94 114 PHE A N 1
ATOM 911 C CA . PHE A 1 114 ? -5.839 2.367 -5.294 1.00 93.94 114 PHE A CA 1
ATOM 912 C C . PHE A 1 114 ? -7.132 3.102 -4.860 1.00 93.94 114 PHE A C 1
ATOM 914 O O . PHE A 1 114 ? -7.337 3.244 -3.653 1.00 93.94 114 PHE A O 1
ATOM 921 N N . PRO A 1 115 ? -8.043 3.523 -5.766 1.00 94.88 115 PRO A N 1
ATOM 922 C CA . PRO A 1 115 ? -9.326 4.125 -5.392 1.00 94.88 115 PRO A CA 1
ATOM 923 C C . PRO A 1 115 ? -10.169 3.281 -4.431 1.00 94.88 115 PRO A C 1
ATOM 925 O O . PRO A 1 115 ? -10.806 3.813 -3.525 1.00 94.88 115 PRO A O 1
ATOM 928 N N . LEU A 1 116 ? -10.171 1.959 -4.621 1.00 92.75 116 LEU A N 1
ATOM 929 C CA . LEU A 1 116 ? -10.903 1.041 -3.750 1.00 92.75 116 LEU A CA 1
ATOM 930 C C . LEU A 1 116 ? -10.288 1.028 -2.349 1.00 92.75 116 LEU A C 1
ATOM 932 O O . LEU A 1 116 ? -11.004 1.151 -1.356 1.00 92.75 116 LEU A O 1
ATOM 936 N N . VAL A 1 117 ? -8.958 0.941 -2.278 1.00 90.81 117 VAL A N 1
ATOM 937 C CA . VAL A 1 117 ? -8.199 0.956 -1.022 1.00 90.81 117 VAL A CA 1
ATOM 938 C C . VAL A 1 117 ? -8.405 2.276 -0.269 1.00 90.81 117 VAL A C 1
ATOM 940 O O . VAL A 1 117 ? -8.708 2.255 0.926 1.00 90.81 117 VAL A O 1
ATOM 943 N N . SER A 1 118 ? -8.302 3.424 -0.945 1.00 94.06 118 SER A N 1
ATOM 944 C CA . SER A 1 118 ? -8.432 4.738 -0.301 1.00 94.06 118 SER A CA 1
ATOM 945 C C . SER A 1 118 ? -9.837 4.967 0.265 1.00 94.06 118 SER A C 1
ATOM 947 O O . SER A 1 118 ? -9.969 5.362 1.425 1.00 94.06 118 SER A O 1
ATOM 949 N N . ILE A 1 119 ? -10.890 4.675 -0.506 1.00 93.81 119 ILE A N 1
ATOM 950 C CA . ILE A 1 119 ? -12.286 4.834 -0.073 1.00 93.81 119 ILE A CA 1
ATOM 951 C C . ILE A 1 119 ? -12.601 3.883 1.081 1.00 93.81 119 ILE A C 1
ATOM 953 O O . ILE A 1 119 ? -13.278 4.273 2.034 1.00 93.81 119 ILE A O 1
ATOM 957 N N . PHE A 1 120 ? -12.085 2.655 1.028 1.00 89.12 120 PHE A N 1
ATOM 958 C CA . PHE A 1 120 ? -12.297 1.672 2.082 1.00 89.12 120 PHE A CA 1
ATOM 959 C C . PHE A 1 120 ? -11.684 2.111 3.422 1.00 89.12 120 PHE A C 1
ATOM 961 O O . PHE A 1 120 ? -12.342 2.022 4.462 1.00 89.12 120 PHE A O 1
ATOM 968 N N . PHE A 1 121 ? -10.450 2.624 3.414 1.00 87.31 121 PHE A N 1
ATOM 969 C CA . PHE A 1 121 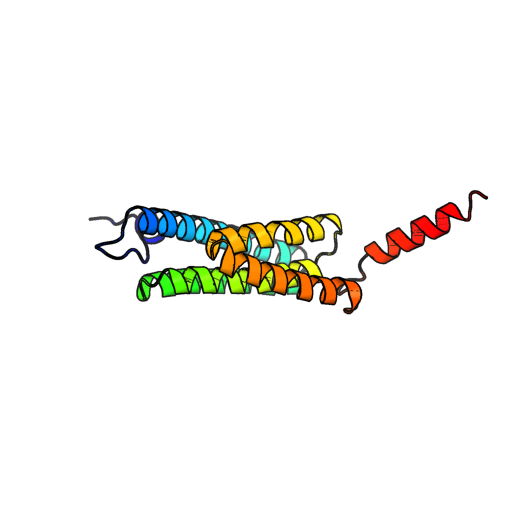? -9.751 2.992 4.650 1.00 87.31 121 PHE A CA 1
ATOM 970 C C . PHE A 1 121 ? -10.114 4.379 5.185 1.00 87.31 121 PHE A C 1
ATOM 972 O O . PHE A 1 121 ? -10.296 4.533 6.396 1.00 87.31 121 PHE A O 1
ATOM 979 N N . LEU A 1 122 ? -10.232 5.384 4.316 1.00 90.38 122 LEU A N 1
ATOM 980 C CA . LEU A 1 122 ? -10.481 6.778 4.706 1.00 90.38 122 LEU A CA 1
ATOM 981 C C . LEU A 1 122 ? -11.967 7.167 4.684 1.00 90.38 122 LEU A C 1
ATOM 983 O O . LEU A 1 122 ? -12.338 8.234 5.181 1.00 90.38 122 LEU A O 1
ATOM 987 N N . GLY A 1 123 ? -12.827 6.309 4.136 1.00 90.50 123 GLY A N 1
ATOM 988 C CA . GLY A 1 123 ? -14.222 6.628 3.855 1.00 90.50 123 GLY A CA 1
ATOM 989 C C . GLY A 1 123 ? -14.387 7.426 2.560 1.00 90.50 123 GLY A C 1
ATOM 990 O O . GLY A 1 123 ? -13.418 7.828 1.919 1.00 90.50 123 GLY A O 1
ATOM 991 N N . LEU A 1 124 ? -15.643 7.676 2.180 1.00 93.00 124 LEU A N 1
ATOM 992 C CA . LEU A 1 124 ? -15.986 8.219 0.863 1.00 93.00 124 LEU A CA 1
ATOM 993 C C . LEU A 1 124 ? -15.350 9.588 0.580 1.00 93.00 124 LEU A C 1
ATOM 995 O O . LEU A 1 124 ? -14.740 9.764 -0.465 1.00 93.00 124 LEU A O 1
ATOM 999 N N . ILE A 1 125 ? -15.464 10.544 1.508 1.00 95.00 125 ILE A N 1
ATOM 1000 C CA . ILE A 1 125 ? -15.019 11.931 1.280 1.00 95.00 125 ILE A CA 1
ATOM 1001 C C . ILE A 1 125 ? -13.489 12.006 1.204 1.00 95.00 125 ILE A C 1
ATOM 1003 O O . ILE A 1 125 ? -12.929 12.411 0.189 1.00 95.00 125 ILE A O 1
ATOM 1007 N N . HIS A 1 126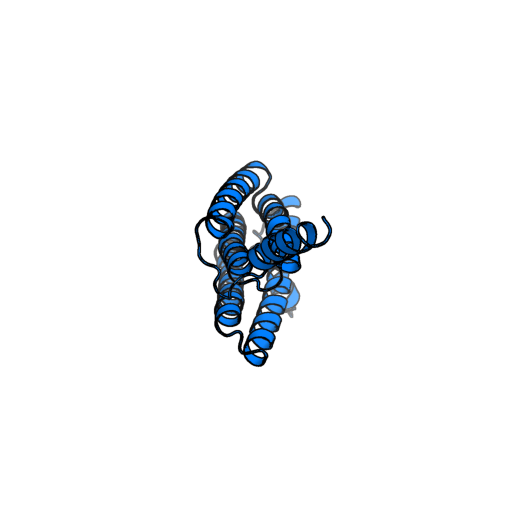 ? -12.801 11.584 2.268 1.00 94.25 126 HIS A N 1
ATOM 1008 C CA . HIS A 1 126 ? -11.340 11.655 2.345 1.00 94.25 126 HIS A CA 1
ATOM 1009 C C . HIS A 1 126 ? -10.666 10.713 1.339 1.00 94.25 126 HIS A C 1
ATOM 1011 O O . HIS A 1 126 ? -9.653 11.075 0.742 1.00 94.25 126 HIS A O 1
ATOM 1017 N N . GLY A 1 127 ? -11.249 9.533 1.106 1.00 94.44 127 GLY A N 1
ATOM 1018 C CA . GLY A 1 127 ? -10.788 8.601 0.084 1.00 94.44 127 GLY A CA 1
ATOM 1019 C C . GLY A 1 127 ? -10.898 9.187 -1.320 1.00 94.44 127 GLY A C 1
ATOM 1020 O O . GLY A 1 127 ? -9.921 9.131 -2.059 1.00 94.44 127 GLY A O 1
ATOM 1021 N N . ALA A 1 128 ? -12.023 9.829 -1.662 1.00 96.81 128 ALA A N 1
ATOM 1022 C CA . ALA A 1 128 ? -12.205 10.471 -2.966 1.00 96.81 128 ALA A CA 1
ATOM 1023 C C . ALA A 1 128 ? -11.207 11.613 -3.209 1.00 96.81 128 ALA A C 1
ATOM 1025 O O . ALA A 1 128 ? -10.654 11.709 -4.304 1.00 96.81 128 ALA A O 1
ATOM 1026 N N . ILE A 1 129 ? -10.927 12.440 -2.193 1.00 97.06 129 ILE A N 1
ATOM 1027 C CA . ILE A 1 129 ? -9.901 13.494 -2.286 1.00 97.06 129 ILE A CA 1
ATOM 1028 C C . ILE A 1 129 ? -8.536 12.873 -2.604 1.00 97.06 129 ILE A C 1
ATOM 1030 O O . ILE A 1 129 ? -7.854 13.312 -3.532 1.00 97.06 129 ILE A O 1
ATOM 1034 N N . LEU A 1 130 ? -8.150 11.823 -1.874 1.00 96.44 130 LEU A N 1
ATOM 1035 C CA . LEU A 1 130 ? -6.865 11.157 -2.084 1.00 96.44 130 LEU A CA 1
ATOM 1036 C C . LEU A 1 130 ? -6.794 10.455 -3.452 1.00 96.44 130 LEU A C 1
ATOM 1038 O O . LEU A 1 130 ? -5.756 10.484 -4.109 1.00 96.44 130 LEU A O 1
ATOM 1042 N N . THR A 1 131 ? -7.900 9.875 -3.916 1.00 96.81 131 THR A N 1
ATOM 1043 C CA . THR A 1 131 ? -8.021 9.291 -5.258 1.00 96.81 131 THR A CA 1
ATOM 1044 C C . THR A 1 131 ? -7.859 10.330 -6.359 1.00 96.81 131 THR A C 1
ATOM 1046 O O . THR A 1 131 ? -7.194 10.057 -7.356 1.00 96.81 131 THR A O 1
ATOM 1049 N N . LEU A 1 132 ? -8.436 11.520 -6.194 1.00 97.25 132 LEU A N 1
ATOM 1050 C CA . LEU A 1 132 ? -8.295 12.601 -7.166 1.00 97.25 132 LEU A CA 1
ATOM 1051 C C . LEU A 1 132 ? -6.831 13.044 -7.259 1.00 97.25 132 LEU A C 1
ATOM 1053 O O . LEU A 1 132 ? -6.282 13.118 -8.359 1.00 97.25 132 LEU A O 1
ATOM 1057 N N . LEU A 1 133 ? -6.174 13.247 -6.112 1.00 97.00 133 LEU A N 1
ATOM 1058 C CA . LEU A 1 133 ? -4.739 13.543 -6.062 1.00 97.00 133 LEU A CA 1
ATOM 1059 C C . LEU A 1 133 ? -3.911 12.450 -6.744 1.00 97.00 133 LEU A C 1
ATOM 1061 O O . LEU A 1 133 ? -2.989 12.754 -7.499 1.00 97.00 133 LEU A O 1
ATOM 1065 N N . PHE A 1 134 ? -4.270 11.185 -6.531 1.00 96.81 134 PHE A N 1
ATOM 1066 C CA . PHE A 1 134 ? -3.598 10.062 -7.175 1.00 96.81 134 PHE A CA 1
ATOM 1067 C C . PHE A 1 134 ? -3.773 10.108 -8.693 1.00 96.81 134 PHE A C 1
ATOM 1069 O O . PHE A 1 134 ? -2.795 9.976 -9.418 1.00 96.81 134 PHE A O 1
ATOM 1076 N N . GLY A 1 135 ? -4.979 10.396 -9.188 1.00 95.44 135 GLY A N 1
ATOM 1077 C CA . GLY A 1 135 ? -5.239 10.573 -10.618 1.00 95.44 135 GLY A CA 1
ATOM 1078 C C . GLY A 1 135 ? -4.381 11.672 -11.255 1.00 95.44 135 GLY A C 1
ATOM 1079 O O . GLY A 1 135 ? -3.849 11.476 -12.350 1.00 95.44 135 GLY A O 1
ATOM 1080 N N . ILE A 1 136 ? -4.178 12.794 -10.555 1.00 96.25 136 ILE A N 1
ATOM 1081 C CA . ILE A 1 136 ? -3.278 13.867 -11.009 1.00 96.25 136 ILE A CA 1
ATOM 1082 C C . ILE A 1 136 ? -1.837 13.352 -11.105 1.00 96.25 136 ILE A C 1
ATOM 1084 O O . ILE A 1 136 ? -1.201 13.519 -12.145 1.00 96.25 136 ILE A O 1
ATOM 1088 N N . ILE A 1 137 ? -1.331 12.683 -10.063 1.00 95.25 137 ILE A N 1
ATOM 1089 C CA . ILE A 1 137 ? 0.033 12.129 -10.070 1.00 95.25 137 ILE A CA 1
ATOM 1090 C C . ILE A 1 137 ? 0.210 11.103 -11.189 1.00 95.25 137 ILE A C 1
ATOM 1092 O O . ILE A 1 137 ? 1.194 11.163 -11.918 1.00 95.25 137 ILE A O 1
ATOM 1096 N N . ILE A 1 138 ? -0.748 10.198 -11.373 1.00 92.81 138 ILE A N 1
ATOM 1097 C CA . ILE A 1 138 ? -0.702 9.179 -12.426 1.00 92.81 138 ILE A CA 1
ATOM 1098 C C . ILE A 1 138 ? -0.685 9.825 -13.812 1.00 92.81 138 ILE A C 1
ATOM 1100 O O . ILE A 1 138 ? 0.068 9.392 -14.681 1.00 92.81 138 ILE A O 1
ATOM 1104 N N . THR A 1 139 ? -1.453 10.898 -14.010 1.00 91.31 139 THR A N 1
ATOM 1105 C CA . THR A 1 139 ? -1.425 11.675 -15.257 1.00 91.31 139 THR A CA 1
ATOM 1106 C C . THR A 1 139 ? -0.028 12.252 -15.500 1.00 91.31 139 THR A C 1
ATOM 1108 O O . THR A 1 139 ? 0.512 12.122 -16.596 1.00 91.31 139 THR A O 1
ATOM 1111 N N . ILE A 1 140 ? 0.607 12.820 -14.472 1.00 91.81 140 ILE A N 1
ATOM 1112 C CA . ILE A 1 140 ? 1.983 13.326 -14.573 1.00 91.81 140 ILE A CA 1
ATOM 1113 C C . ILE A 1 140 ? 2.960 12.184 -14.899 1.00 91.81 140 ILE A C 1
ATOM 1115 O O . ILE A 1 140 ? 3.776 12.321 -15.809 1.00 91.81 140 ILE A O 1
ATOM 1119 N N . ILE A 1 141 ? 2.851 11.045 -14.213 1.00 89.56 141 ILE A N 1
ATOM 1120 C CA . ILE A 1 141 ? 3.696 9.863 -14.441 1.00 89.56 141 ILE A CA 1
ATOM 1121 C C . ILE A 1 141 ? 3.583 9.361 -15.883 1.00 89.56 141 ILE A C 1
ATOM 1123 O O . ILE A 1 141 ? 4.601 9.092 -16.512 1.00 89.56 141 ILE A O 1
ATOM 1127 N N . ILE A 1 142 ? 2.368 9.255 -16.419 1.00 85.75 142 ILE A N 1
ATOM 1128 C CA . ILE A 1 142 ? 2.134 8.685 -17.751 1.00 85.75 142 ILE A CA 1
ATOM 1129 C C . ILE A 1 142 ? 2.542 9.650 -18.871 1.00 85.75 142 ILE A C 1
ATOM 1131 O O . ILE A 1 142 ? 3.068 9.202 -19.890 1.00 85.75 142 ILE A O 1
ATOM 1135 N N . TYR A 1 143 ? 2.279 10.952 -18.720 1.00 87.12 143 TYR A N 1
ATOM 1136 C CA . TYR A 1 143 ? 2.438 11.913 -19.818 1.00 87.12 143 TYR A CA 1
ATOM 1137 C C . TYR A 1 143 ? 3.723 12.745 -19.761 1.00 87.12 143 TYR A C 1
ATOM 1139 O O . TYR A 1 143 ? 4.186 13.183 -20.814 1.00 87.12 143 TYR A O 1
ATOM 1147 N N . LEU A 1 144 ? 4.282 13.007 -18.574 1.00 86.62 144 LEU A N 1
ATOM 1148 C CA . LEU A 1 144 ? 5.415 13.931 -18.410 1.00 86.62 144 LEU A CA 1
ATOM 1149 C C . LEU A 1 144 ? 6.735 13.228 -18.071 1.00 86.62 144 LEU A C 1
ATOM 1151 O O . LEU A 1 144 ? 7.795 13.766 -18.389 1.00 86.62 144 LEU A O 1
ATOM 1155 N N . LEU A 1 145 ? 6.703 12.064 -17.417 1.00 82.94 145 LEU A N 1
ATOM 1156 C CA . LEU A 1 145 ? 7.919 11.375 -16.982 1.00 82.94 145 LEU A CA 1
ATOM 1157 C C . LEU A 1 145 ? 8.426 10.391 -18.050 1.00 82.94 145 LEU A C 1
ATOM 1159 O O . LEU A 1 145 ? 7.639 9.621 -18.606 1.00 82.94 145 LEU A O 1
ATOM 1163 N N . PRO A 1 146 ? 9.742 10.379 -18.344 1.00 75.31 146 PRO A N 1
ATOM 1164 C CA . PRO A 1 146 ? 10.314 9.365 -19.210 1.00 75.31 146 PRO A CA 1
ATOM 1165 C C . PRO A 1 146 ? 10.191 7.996 -18.529 1.00 75.31 146 PRO A C 1
ATOM 1167 O O . PRO A 1 146 ? 10.404 7.880 -17.320 1.00 75.31 146 PRO A O 1
ATOM 1170 N N . PRO A 1 147 ? 9.847 6.946 -19.282 1.00 69.19 147 PRO A N 1
ATOM 1171 C CA . PRO A 1 147 ? 9.642 5.634 -18.702 1.00 69.19 147 PRO A CA 1
ATOM 1172 C C . PRO A 1 147 ? 10.934 5.063 -18.119 1.00 69.19 147 PRO A C 1
ATOM 1174 O O . PRO A 1 147 ? 11.934 4.972 -18.831 1.00 69.19 147 PRO A O 1
ATOM 1177 N N . TYR A 1 148 ? 10.876 4.593 -16.871 1.00 66.69 148 TYR A N 1
ATOM 1178 C CA . TYR A 1 148 ? 12.031 4.043 -16.157 1.00 66.69 148 TYR A CA 1
ATOM 1179 C C . TYR A 1 148 ? 12.702 2.870 -16.903 1.00 66.69 148 TYR A C 1
ATOM 1181 O O . TYR A 1 148 ? 13.921 2.849 -17.031 1.00 66.69 148 TYR A O 1
ATOM 1189 N N . ASN A 1 149 ? 11.910 1.962 -17.490 1.00 62.56 149 ASN A N 1
ATOM 1190 C CA . ASN A 1 149 ? 12.399 0.809 -18.267 1.00 62.56 149 ASN A CA 1
ATOM 1191 C C . ASN A 1 149 ? 12.118 0.901 -19.782 1.00 62.56 149 ASN A C 1
ATOM 1193 O O . ASN A 1 149 ? 12.236 -0.089 -20.496 1.00 62.56 149 ASN A O 1
ATOM 1197 N N . GLY A 1 150 ? 11.746 2.073 -20.316 1.00 50.34 150 GLY A N 1
ATOM 1198 C CA . GLY A 1 150 ? 11.357 2.175 -21.730 1.00 50.34 150 GLY A CA 1
ATOM 1199 C C . GLY A 1 150 ? 10.015 1.486 -22.018 1.00 50.34 150 GLY A C 1
ATOM 1200 O O . GLY A 1 150 ? 9.951 0.480 -22.714 1.00 50.34 150 GLY A O 1
ATOM 1201 N N . ILE A 1 151 ? 8.923 2.048 -21.497 1.00 49.09 151 ILE A N 1
ATOM 1202 C CA . ILE A 1 151 ? 7.572 1.486 -21.556 1.00 49.09 151 ILE A CA 1
ATOM 1203 C C . ILE A 1 151 ? 7.180 1.143 -23.014 1.00 49.09 151 ILE A C 1
ATOM 1205 O O . ILE A 1 151 ? 7.154 2.024 -23.885 1.00 49.09 151 ILE A O 1
ATOM 1209 N N . PRO A 1 152 ? 6.767 -0.107 -23.300 1.00 52.41 152 PRO A N 1
ATOM 1210 C CA . PRO A 1 152 ? 6.308 -0.526 -24.622 1.00 52.41 152 PRO A CA 1
ATOM 1211 C C . PRO A 1 152 ? 4.950 0.068 -25.033 1.00 52.41 152 PRO A C 1
ATOM 1213 O O . PRO A 1 152 ? 4.544 -0.126 -26.173 1.00 52.41 152 PRO A O 1
ATOM 1216 N N . VAL A 1 153 ? 4.243 0.808 -24.170 1.00 52.03 153 VAL A N 1
ATOM 1217 C CA . VAL A 1 153 ? 2.939 1.440 -24.482 1.00 52.03 153 VAL A CA 1
ATOM 1218 C C . VAL A 1 153 ? 3.057 2.464 -25.619 1.00 52.03 153 VAL A C 1
ATOM 1220 O O . VAL A 1 153 ? 2.230 2.464 -26.527 1.00 52.03 153 VAL A O 1
ATOM 1223 N N . LEU A 1 154 ? 4.130 3.263 -25.666 1.00 47.66 154 LEU A N 1
ATOM 1224 C CA . LEU A 1 154 ? 4.398 4.111 -26.839 1.00 47.66 154 LEU A CA 1
ATOM 1225 C C . LEU A 1 154 ? 4.886 3.291 -28.041 1.00 47.66 154 LEU A C 1
ATOM 1227 O O . LEU A 1 154 ? 4.652 3.666 -29.191 1.00 47.66 154 LEU A O 1
ATOM 1231 N N . LYS A 1 155 ? 5.532 2.145 -27.792 1.00 45.75 155 LYS A N 1
ATOM 1232 C CA . LYS A 1 155 ? 5.998 1.242 -28.847 1.00 45.75 155 LYS A CA 1
ATOM 1233 C C . LYS A 1 155 ? 4.829 0.532 -29.535 1.00 45.75 155 LYS A C 1
ATOM 1235 O O . LYS A 1 155 ? 4.878 0.427 -30.751 1.00 45.75 155 LYS A O 1
ATOM 1240 N N . SER A 1 156 ? 3.783 0.116 -28.812 1.00 49.50 156 SER A N 1
ATOM 1241 C CA . SER A 1 156 ? 2.604 -0.576 -29.360 1.00 49.50 156 SER A CA 1
ATOM 1242 C C . SER A 1 156 ? 1.672 0.361 -30.130 1.00 49.50 156 SER A C 1
ATOM 1244 O O . SER A 1 156 ? 1.158 -0.015 -31.183 1.00 49.50 156 SER A O 1
ATOM 1246 N N . ILE A 1 157 ? 1.514 1.608 -29.673 1.00 53.38 157 ILE A N 1
ATOM 1247 C CA . ILE A 1 157 ? 0.802 2.645 -30.433 1.00 53.38 157 ILE A CA 1
ATOM 1248 C C . ILE A 1 157 ? 1.575 2.957 -31.724 1.00 53.38 157 ILE A C 1
ATOM 1250 O O . ILE A 1 157 ? 0.985 2.985 -32.801 1.00 53.38 157 ILE A 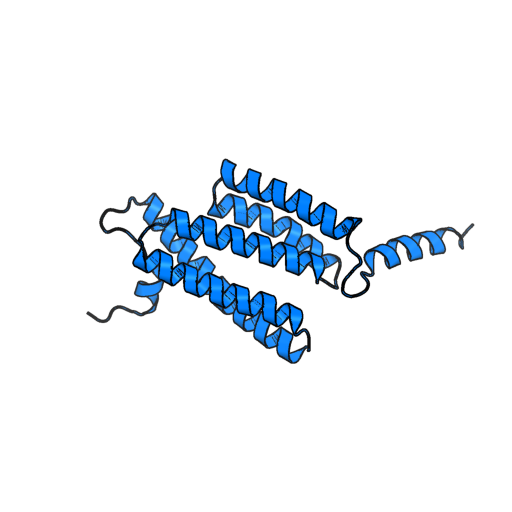O 1
ATOM 1254 N N . ARG A 1 158 ? 2.909 3.093 -31.658 1.00 45.25 158 ARG A N 1
ATOM 1255 C CA . ARG A 1 158 ? 3.744 3.341 -32.845 1.00 45.25 158 ARG A CA 1
ATOM 1256 C C . ARG A 1 158 ? 3.785 2.148 -33.814 1.00 45.25 158 ARG A C 1
ATOM 1258 O O . ARG A 1 158 ? 3.698 2.363 -35.021 1.00 45.25 158 ARG A O 1
ATOM 1265 N N . THR A 1 159 ? 3.893 0.905 -33.340 1.00 49.88 159 THR A N 1
ATOM 1266 C CA . THR A 1 159 ? 3.918 -0.273 -34.230 1.00 49.88 159 THR A CA 1
ATOM 1267 C C . THR A 1 159 ? 2.572 -0.537 -34.891 1.00 49.88 159 THR A C 1
ATOM 1269 O O . THR A 1 159 ? 2.557 -0.931 -36.057 1.00 49.88 159 THR A O 1
ATOM 1272 N N . ASN A 1 160 ? 1.450 -0.268 -34.219 1.00 50.25 160 ASN A N 1
ATOM 1273 C CA . ASN A 1 160 ? 0.131 -0.370 -34.847 1.00 50.25 160 ASN A CA 1
ATOM 1274 C C . ASN A 1 160 ? -0.074 0.702 -35.929 1.00 50.25 160 ASN A C 1
ATOM 1276 O O . ASN A 1 160 ? -0.583 0.377 -37.003 1.00 50.25 160 ASN A O 1
ATOM 1280 N N . SER A 1 161 ? 0.412 1.930 -35.719 1.00 50.88 161 SER A N 1
ATOM 1281 C CA . SER A 1 161 ? 0.388 2.980 -36.749 1.00 50.88 161 SER A CA 1
ATOM 1282 C C . SER A 1 161 ? 1.251 2.638 -37.972 1.00 50.88 161 SER A C 1
ATOM 1284 O O . SER A 1 161 ? 0.847 2.902 -39.101 1.00 50.88 161 SER A O 1
ATOM 1286 N N . CYS A 1 162 ? 2.407 1.987 -37.790 1.00 52.34 162 CYS A N 1
ATOM 1287 C CA . CYS A 1 162 ? 3.232 1.536 -38.920 1.00 52.34 162 CYS A CA 1
ATOM 1288 C C . CYS A 1 162 ? 2.610 0.365 -39.702 1.00 52.34 162 CYS A C 1
ATOM 1290 O O . CYS A 1 162 ? 2.814 0.265 -40.908 1.00 52.34 162 CYS A O 1
ATOM 1292 N N . ARG A 1 163 ? 1.845 -0.515 -39.045 1.00 50.09 163 ARG A N 1
ATOM 1293 C CA . ARG A 1 163 ? 1.239 -1.697 -39.688 1.00 50.09 163 ARG A CA 1
ATOM 1294 C C . ARG A 1 163 ? -0.009 -1.371 -40.514 1.00 50.09 163 ARG A C 1
ATOM 1296 O O . ARG A 1 163 ? -0.359 -2.133 -41.410 1.00 50.09 163 ARG A O 1
ATOM 1303 N N . LEU A 1 164 ? -0.675 -0.256 -40.214 1.00 54.47 164 LEU A N 1
ATOM 1304 C CA . LEU A 1 164 ? -1.807 0.252 -40.993 1.00 54.47 164 LEU A CA 1
ATOM 1305 C C . LEU A 1 164 ? -1.361 0.893 -42.316 1.00 54.47 164 LEU A C 1
ATOM 1307 O O . LEU A 1 164 ? -2.033 0.703 -43.321 1.00 54.47 164 LEU A O 1
ATOM 1311 N N . ASN A 1 165 ? -0.187 1.533 -42.352 1.00 52.41 165 ASN A N 1
ATOM 1312 C CA . ASN A 1 165 ? 0.372 2.127 -43.576 1.00 52.41 165 ASN A CA 1
ATOM 1313 C C . ASN A 1 165 ? 1.011 1.121 -44.550 1.00 52.41 165 ASN A C 1
ATOM 1315 O O . ASN A 1 165 ? 1.388 1.510 -45.647 1.00 52.41 165 ASN A O 1
ATOM 1319 N N . SER A 1 166 ? 1.166 -0.154 -44.177 1.00 53.44 166 SER A N 1
ATOM 1320 C CA . SER A 1 166 ? 1.730 -1.184 -45.067 1.00 53.44 166 SER A CA 1
ATOM 1321 C C . SER A 1 166 ? 0.664 -2.052 -45.749 1.00 53.44 166 SER A C 1
ATOM 1323 O O . SER A 1 166 ? 1.004 -3.078 -46.338 1.00 53.44 166 SER A O 1
ATOM 1325 N N . LYS A 1 167 ? -0.623 -1.726 -45.574 1.00 53.34 167 LYS A N 1
ATOM 1326 C CA . LYS A 1 167 ? -1.769 -2.455 -46.151 1.00 53.34 167 LYS A CA 1
ATOM 1327 C C . LYS A 1 167 ? -2.629 -1.604 -47.097 1.00 53.34 167 LYS A C 1
ATOM 1329 O O . LYS A 1 167 ? -3.656 -2.090 -47.562 1.00 53.34 167 LYS A O 1
ATOM 1334 N N . THR A 1 168 ? -2.209 -0.374 -47.370 1.00 50.59 168 THR A N 1
ATOM 1335 C CA . THR A 1 168 ? -2.731 0.519 -48.416 1.00 50.59 168 THR A CA 1
ATOM 1336 C C . THR A 1 168 ? -1.667 0.692 -49.477 1.00 50.59 168 THR A C 1
ATOM 1338 O O . THR A 1 168 ? -2.017 0.599 -50.669 1.00 50.59 168 THR A O 1
#

Secondary structure (DSSP, 8-state):
----HHHHHHTTT--TT--HHHHHHHHHHHHHHHHHHHHHHHHHHHHHHTT-HHHHHHHHHHHHHHHHHHHHHHHH--HHHHHHHHHHHHHHHHHHHHHH--SHHHHHHHHHHHHHHHHHHH-HHHHHHHHHHHHHHHHHHHHTSPPTT--HHHHHHHHHHHHHTT--

pLDDT: mean 83.0, std 14.1, range [45.25, 97.25]